Protein AF-A0A0P6Y977-F1 (afdb_monomer)

Structure (mmCIF, N/CA/C/O backbone):
data_AF-A0A0P6Y977-F1
#
_entry.id   AF-A0A0P6Y977-F1
#
loop_
_atom_site.group_PDB
_atom_site.id
_atom_site.type_symbol
_atom_site.label_atom_id
_atom_site.label_alt_id
_atom_site.label_comp_id
_atom_site.label_asym_id
_atom_site.label_entity_id
_atom_site.label_seq_id
_atom_site.pdbx_PDB_ins_code
_atom_site.Cartn_x
_atom_site.Cartn_y
_atom_site.Cartn_z
_atom_site.occupancy
_atom_site.B_iso_or_equiv
_atom_site.auth_seq_id
_atom_site.auth_comp_id
_atom_site.auth_asym_id
_atom_site.auth_atom_id
_atom_site.pdbx_PDB_model_num
ATOM 1 N N . MET A 1 1 ? 8.897 -9.684 -21.187 1.00 65.81 1 MET A N 1
ATOM 2 C CA . MET A 1 1 ? 8.667 -8.222 -21.284 1.00 65.81 1 MET A CA 1
ATOM 3 C C . MET A 1 1 ? 7.318 -7.776 -20.720 1.00 65.81 1 MET A C 1
ATOM 5 O O . MET A 1 1 ? 7.337 -7.058 -19.732 1.00 65.81 1 MET A O 1
ATOM 9 N N . TYR A 1 2 ? 6.167 -8.205 -21.259 1.00 80.06 2 TYR A N 1
ATOM 10 C CA . TYR A 1 2 ? 4.844 -7.678 -20.854 1.00 80.06 2 TYR A CA 1
ATOM 11 C C . TYR A 1 2 ? 4.531 -7.769 -19.353 1.00 80.06 2 TYR A C 1
ATOM 13 O O . TYR A 1 2 ? 4.048 -6.805 -18.769 1.00 80.06 2 TYR A O 1
ATOM 21 N N . PHE A 1 3 ? 4.868 -8.890 -18.710 1.00 82.19 3 PHE A N 1
ATOM 22 C CA . PHE A 1 3 ? 4.662 -9.059 -17.269 1.00 82.19 3 PHE A CA 1
ATOM 23 C C . PHE A 1 3 ? 5.525 -8.106 -16.420 1.00 82.19 3 PHE A C 1
ATOM 25 O O . PHE A 1 3 ? 5.047 -7.552 -15.436 1.00 82.19 3 PHE A O 1
ATOM 32 N N . GLY A 1 4 ? 6.775 -7.854 -16.826 1.00 81.88 4 GLY A N 1
ATOM 33 C CA . GLY A 1 4 ? 7.662 -6.905 -16.142 1.00 81.88 4 GLY A CA 1
ATOM 34 C C . GLY A 1 4 ? 7.175 -5.461 -16.275 1.00 81.88 4 GLY A C 1
ATOM 35 O O . GLY A 1 4 ? 7.126 -4.735 -15.289 1.00 81.88 4 GLY A O 1
ATOM 36 N N . VAL A 1 5 ? 6.720 -5.077 -17.473 1.00 85.75 5 VAL A N 1
ATOM 37 C CA . VAL A 1 5 ? 6.097 -3.766 -17.714 1.00 85.75 5 VAL A CA 1
ATOM 38 C C . VAL A 1 5 ? 4.841 -3.605 -16.854 1.00 85.75 5 VAL A C 1
ATOM 40 O O . VAL A 1 5 ? 4.692 -2.595 -16.173 1.00 85.75 5 VAL A O 1
ATOM 43 N N . PHE A 1 6 ? 3.978 -4.623 -16.804 1.00 87.38 6 PHE A N 1
ATOM 44 C CA . PHE A 1 6 ? 2.798 -4.629 -15.937 1.00 87.38 6 PHE A CA 1
ATOM 45 C C . PHE A 1 6 ? 3.153 -4.424 -14.455 1.00 87.38 6 PHE A C 1
ATOM 47 O O . PHE A 1 6 ? 2.537 -3.593 -13.789 1.00 87.38 6 PHE A O 1
ATOM 54 N N . LEU A 1 7 ? 4.173 -5.122 -13.943 1.00 88.31 7 LEU A N 1
ATOM 55 C CA . LEU A 1 7 ? 4.631 -4.957 -12.559 1.00 88.31 7 LEU A CA 1
ATOM 56 C C . LEU A 1 7 ? 5.138 -3.540 -12.271 1.00 88.31 7 LEU A C 1
ATOM 58 O O . LEU A 1 7 ? 4.841 -3.009 -11.205 1.00 88.31 7 LEU A O 1
ATOM 62 N N . ILE A 1 8 ? 5.846 -2.904 -13.207 1.00 88.88 8 ILE A N 1
ATOM 63 C CA . ILE A 1 8 ? 6.294 -1.509 -13.062 1.00 88.88 8 ILE A CA 1
ATOM 64 C C . ILE A 1 8 ? 5.083 -0.576 -12.944 1.00 88.88 8 ILE A C 1
ATOM 66 O O . ILE A 1 8 ? 5.000 0.207 -11.997 1.00 88.88 8 ILE A O 1
ATOM 70 N N . PHE A 1 9 ? 4.114 -0.703 -13.855 1.00 88.94 9 PHE A N 1
ATOM 71 C CA . PHE A 1 9 ? 2.886 0.100 -13.835 1.00 88.94 9 PHE A CA 1
ATOM 72 C C . PHE A 1 9 ? 2.014 -0.147 -12.601 1.00 88.94 9 PHE A C 1
ATOM 74 O O . PHE A 1 9 ? 1.232 0.725 -12.242 1.00 88.94 9 PHE A O 1
ATOM 81 N N . LEU A 1 10 ? 2.142 -1.297 -11.940 1.00 89.00 10 LEU A N 1
ATOM 82 C CA . LEU A 1 10 ? 1.451 -1.585 -10.687 1.00 89.00 10 LEU A CA 1
ATOM 83 C C . LEU A 1 10 ? 2.199 -0.994 -9.478 1.00 89.00 10 LEU A C 1
ATOM 85 O O . LEU A 1 10 ? 1.619 -0.277 -8.664 1.00 89.00 10 LEU A O 1
ATOM 89 N N . LEU A 1 11 ? 3.495 -1.291 -9.355 1.00 88.38 11 LEU A N 1
ATOM 90 C CA . LEU A 1 11 ? 4.307 -0.970 -8.178 1.00 88.38 11 LEU A CA 1
ATOM 91 C C . LEU A 1 11 ? 4.594 0.526 -8.049 1.00 88.38 11 LEU A C 1
ATOM 93 O O . LEU A 1 11 ? 4.593 1.054 -6.938 1.00 88.38 11 LEU A O 1
ATOM 97 N N . PHE A 1 12 ? 4.806 1.220 -9.167 1.00 89.38 12 PHE A N 1
ATOM 98 C CA . PHE A 1 12 ? 5.161 2.637 -9.164 1.00 89.38 12 PHE A CA 1
ATOM 99 C C . PHE A 1 12 ? 4.041 3.539 -8.602 1.00 89.38 12 PHE A C 1
ATOM 101 O O . PHE A 1 12 ? 4.292 4.251 -7.626 1.00 89.38 12 PHE A O 1
ATOM 108 N N . PRO A 1 13 ? 2.789 3.498 -9.109 1.00 88.75 13 PRO A N 1
ATOM 109 C CA . PRO A 1 13 ? 1.714 4.323 -8.561 1.00 88.75 13 PRO A CA 1
ATOM 110 C C . PRO A 1 13 ? 1.327 3.915 -7.137 1.00 88.75 13 PRO A C 1
ATOM 112 O O . PRO A 1 13 ? 1.106 4.794 -6.307 1.00 88.75 13 PRO A O 1
ATOM 115 N N . ILE A 1 14 ? 1.293 2.614 -6.816 1.00 88.00 14 ILE A N 1
ATOM 116 C CA . ILE A 1 14 ? 1.006 2.156 -5.446 1.00 88.00 14 ILE A CA 1
ATOM 117 C C . ILE A 1 14 ? 2.076 2.677 -4.484 1.00 88.00 14 ILE A C 1
ATOM 119 O O . ILE A 1 14 ? 1.741 3.205 -3.425 1.00 88.00 14 ILE A O 1
ATOM 123 N N . GLY A 1 15 ? 3.349 2.596 -4.874 1.00 88.25 15 GLY A N 1
ATOM 124 C CA . GLY A 1 15 ? 4.463 3.117 -4.094 1.00 88.25 15 GLY A CA 1
ATOM 125 C C . GLY A 1 15 ? 4.352 4.621 -3.832 1.00 88.25 15 GLY A C 1
ATOM 126 O O . GLY A 1 15 ? 4.469 5.050 -2.684 1.00 88.25 15 GLY A O 1
ATOM 127 N N . ILE A 1 16 ? 4.032 5.417 -4.860 1.00 90.06 16 ILE A N 1
ATOM 128 C CA . ILE A 1 16 ? 3.833 6.871 -4.728 1.00 90.06 16 ILE A CA 1
ATOM 129 C C . ILE A 1 16 ? 2.670 7.185 -3.780 1.00 90.06 16 ILE A C 1
ATOM 131 O O . ILE A 1 16 ? 2.828 7.981 -2.852 1.00 90.06 16 ILE A O 1
ATOM 135 N N . ILE A 1 17 ? 1.511 6.548 -3.971 1.00 88.06 17 ILE A N 1
ATOM 136 C CA . ILE A 1 17 ? 0.326 6.783 -3.133 1.00 88.06 17 ILE A CA 1
ATOM 137 C C . ILE A 1 17 ? 0.618 6.397 -1.677 1.00 88.06 17 ILE A C 1
ATOM 139 O O . ILE A 1 17 ? 0.193 7.098 -0.761 1.00 88.06 17 ILE A O 1
ATOM 143 N N . SER A 1 18 ? 1.401 5.341 -1.456 1.00 89.19 18 SER A N 1
ATOM 144 C CA . SER A 1 18 ? 1.818 4.895 -0.125 1.00 89.19 18 SER A CA 1
ATOM 145 C C . SER A 1 18 ? 2.706 5.904 0.612 1.00 89.19 18 SER A C 1
ATOM 147 O O . SER A 1 18 ? 2.656 5.993 1.837 1.00 89.19 18 SER A O 1
ATOM 149 N N . ILE A 1 19 ? 3.487 6.712 -0.111 1.00 86.62 19 ILE A N 1
ATOM 150 C CA . ILE A 1 19 ? 4.315 7.774 0.477 1.00 86.62 19 ILE A CA 1
ATOM 151 C C . ILE A 1 19 ? 3.489 9.042 0.723 1.00 86.62 19 ILE A C 1
ATOM 153 O O . ILE A 1 19 ? 3.535 9.606 1.819 1.00 86.62 19 ILE A O 1
ATOM 157 N N . VAL A 1 20 ? 2.722 9.477 -0.284 1.00 88.50 20 VAL A N 1
ATOM 158 C CA . VAL A 1 20 ? 1.951 10.732 -0.251 1.00 88.50 20 VAL A CA 1
ATOM 159 C C . VAL A 1 20 ? 0.766 10.633 0.711 1.00 88.50 20 VAL A C 1
ATOM 161 O O . VAL A 1 20 ? 0.505 11.556 1.480 1.00 88.50 20 VAL A O 1
ATOM 164 N N . ASN A 1 21 ? 0.053 9.506 0.697 1.00 88.50 21 ASN A N 1
ATOM 165 C CA . ASN A 1 21 ? -1.119 9.270 1.529 1.00 88.50 21 ASN A CA 1
ATOM 166 C C . ASN A 1 21 ? -1.109 7.841 2.109 1.00 88.50 21 ASN A C 1
ATOM 168 O O . ASN A 1 21 ? -1.928 6.998 1.725 1.00 88.50 21 ASN A O 1
ATOM 172 N N . PRO A 1 22 ? -0.210 7.554 3.072 1.00 85.75 22 PRO A N 1
ATOM 173 C CA . PRO A 1 22 ? -0.108 6.231 3.695 1.00 85.75 22 PRO A CA 1
ATOM 174 C C . PRO A 1 22 ? -1.406 5.814 4.384 1.00 85.75 22 PRO A C 1
ATOM 176 O O . PRO A 1 22 ? -1.728 4.631 4.440 1.00 85.75 22 PRO A O 1
ATOM 179 N N . LEU A 1 23 ? -2.184 6.783 4.872 1.00 86.06 23 LEU A N 1
ATOM 180 C CA . LEU A 1 23 ? -3.459 6.518 5.518 1.00 86.06 23 LEU A CA 1
ATOM 181 C C . LEU A 1 23 ? -4.460 5.894 4.543 1.00 86.06 23 LEU A C 1
ATOM 183 O O . LEU A 1 23 ? -5.147 4.939 4.896 1.00 86.06 23 LEU A O 1
ATOM 187 N N . TYR A 1 24 ? -4.518 6.396 3.310 1.00 84.75 24 TYR A N 1
ATOM 188 C CA . TYR A 1 24 ? -5.385 5.835 2.280 1.00 84.75 24 TYR A CA 1
ATOM 189 C C . TYR A 1 24 ? -5.034 4.374 1.970 1.00 84.75 24 TYR A C 1
ATOM 191 O O . TYR A 1 24 ? -5.929 3.528 1.900 1.00 84.75 24 TYR A O 1
ATOM 199 N N . ILE A 1 25 ? -3.740 4.058 1.847 1.00 85.44 25 ILE A N 1
ATOM 200 C CA . ILE A 1 25 ? -3.271 2.686 1.615 1.00 85.44 25 ILE A CA 1
ATOM 201 C C . ILE A 1 25 ? -3.563 1.797 2.825 1.00 85.44 25 ILE A C 1
ATOM 203 O O . ILE A 1 25 ? -4.150 0.730 2.662 1.00 85.44 25 ILE A O 1
ATOM 207 N N . ALA A 1 26 ? -3.250 2.251 4.039 1.00 83.19 26 ALA A N 1
ATOM 208 C CA . ALA A 1 26 ? -3.517 1.505 5.266 1.00 83.19 26 ALA A CA 1
ATOM 209 C C . ALA A 1 26 ? -5.010 1.176 5.428 1.00 83.19 26 ALA A C 1
ATOM 211 O O . ALA A 1 26 ? -5.369 0.035 5.716 1.00 83.19 26 ALA A O 1
ATOM 212 N N . VAL A 1 27 ? -5.894 2.151 5.188 1.00 83.12 27 VAL A N 1
ATOM 213 C CA . VAL A 1 27 ? -7.350 1.952 5.237 1.00 83.12 27 VAL A CA 1
ATOM 214 C C . VAL A 1 27 ? -7.813 1.008 4.133 1.00 83.12 27 VAL A C 1
ATOM 216 O O . VAL A 1 27 ? -8.641 0.139 4.398 1.00 83.12 27 VAL A O 1
ATOM 219 N N . SER A 1 28 ? -7.283 1.137 2.917 1.00 84.25 28 SER A N 1
ATOM 220 C CA . SER A 1 28 ? -7.645 0.266 1.791 1.00 84.25 28 SER A CA 1
ATOM 221 C C . SER A 1 28 ? -7.236 -1.185 2.041 1.00 84.25 28 SER A C 1
ATOM 223 O O . SER A 1 28 ? -8.050 -2.091 1.852 1.00 84.25 28 SER A O 1
ATOM 225 N N . ILE A 1 29 ? -6.022 -1.411 2.553 1.00 83.06 29 ILE A N 1
ATOM 226 C CA . ILE A 1 29 ? -5.545 -2.731 2.981 1.00 83.06 29 ILE A CA 1
ATOM 227 C C . ILE A 1 29 ? -6.458 -3.269 4.081 1.00 83.06 29 ILE A C 1
ATOM 229 O O . ILE A 1 29 ? -6.980 -4.374 3.967 1.00 83.06 29 ILE A O 1
ATOM 233 N N . MET A 1 30 ? -6.724 -2.473 5.117 1.00 80.50 30 MET A N 1
ATOM 234 C CA . MET A 1 30 ? -7.501 -2.931 6.264 1.00 80.50 30 MET A CA 1
ATOM 235 C C . MET A 1 30 ? -8.965 -3.228 5.911 1.00 80.50 30 MET A C 1
ATOM 237 O O . MET A 1 30 ? -9.520 -4.220 6.378 1.00 80.50 30 MET A O 1
ATOM 241 N N . LYS A 1 31 ? -9.590 -2.438 5.032 1.00 80.06 31 LYS A N 1
ATOM 242 C CA . LYS A 1 31 ? -10.928 -2.735 4.496 1.00 80.06 31 LYS A CA 1
ATOM 243 C C . LYS A 1 31 ? -10.932 -4.007 3.655 1.00 80.06 31 LYS A C 1
ATOM 245 O O . LYS A 1 31 ? -11.838 -4.821 3.807 1.00 80.06 31 LYS A O 1
ATOM 250 N N . SER A 1 32 ? -9.915 -4.205 2.820 1.00 81.75 32 SER A N 1
ATOM 251 C CA . SER A 1 32 ? -9.778 -5.422 2.010 1.00 81.75 32 SER A CA 1
ATOM 252 C C . SER A 1 32 ? -9.637 -6.660 2.898 1.00 81.75 32 SER A C 1
ATOM 254 O O . SER A 1 32 ? -10.332 -7.654 2.698 1.00 81.75 32 SER A O 1
ATOM 256 N N . ILE A 1 33 ? -8.824 -6.561 3.955 1.00 79.62 33 ILE A N 1
ATOM 257 C CA . ILE A 1 33 ? -8.690 -7.584 4.995 1.00 79.62 33 ILE A CA 1
ATOM 258 C C . ILE A 1 33 ? -10.042 -7.830 5.678 1.00 79.62 33 ILE A C 1
ATOM 260 O O . ILE A 1 33 ? -10.455 -8.980 5.796 1.00 79.62 33 ILE A O 1
ATOM 264 N N . LYS A 1 34 ? -10.774 -6.783 6.084 1.00 75.06 34 LYS A N 1
ATOM 265 C CA . LYS A 1 34 ? -12.104 -6.915 6.706 1.00 75.06 34 LYS A CA 1
ATOM 266 C C . LYS A 1 34 ? -13.071 -7.696 5.815 1.00 75.06 34 LYS A C 1
ATOM 268 O O . LYS A 1 34 ? -13.738 -8.597 6.309 1.00 75.06 34 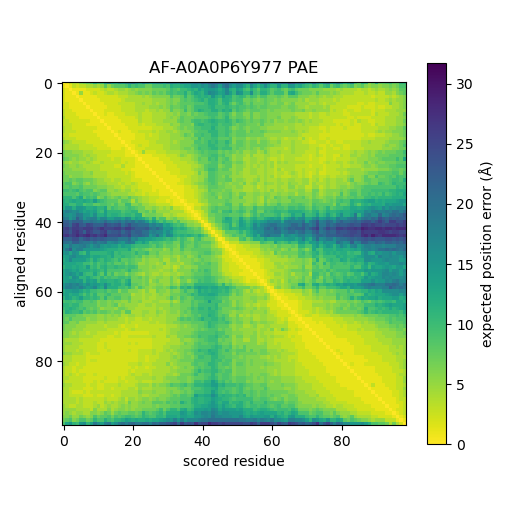LYS A O 1
ATOM 273 N N . ILE A 1 35 ? -13.125 -7.380 4.520 1.00 79.88 35 ILE A N 1
ATOM 274 C CA . ILE A 1 35 ? -13.984 -8.074 3.548 1.00 79.88 35 ILE A CA 1
ATOM 275 C C . ILE A 1 35 ? -13.584 -9.548 3.440 1.00 79.88 35 ILE A C 1
ATOM 277 O O . ILE A 1 35 ? -14.445 -10.423 3.529 1.00 79.88 35 ILE A O 1
ATOM 281 N N . PHE A 1 36 ? -12.285 -9.830 3.323 1.00 73.19 36 PHE A N 1
ATOM 282 C CA . PHE A 1 36 ? -11.772 -11.194 3.240 1.00 73.19 36 PHE A CA 1
ATOM 283 C C . PHE A 1 36 ? -12.098 -12.011 4.501 1.00 73.19 36 PHE A C 1
ATOM 285 O O . PHE A 1 36 ? -12.666 -13.095 4.410 1.00 73.19 36 PHE A O 1
ATOM 292 N N . PHE A 1 37 ? -11.834 -11.473 5.694 1.00 68.81 37 PHE A N 1
ATOM 293 C CA . PHE A 1 37 ? -12.167 -12.136 6.961 1.00 68.81 37 PHE A CA 1
ATOM 294 C C . PHE A 1 37 ? -13.678 -12.290 7.173 1.00 68.81 37 PHE A C 1
ATOM 296 O O . PHE A 1 37 ? -14.124 -13.300 7.714 1.00 68.81 37 PHE A O 1
ATOM 303 N N . TYR A 1 38 ? -14.485 -11.326 6.729 1.00 68.94 38 TYR A N 1
ATOM 304 C CA . TYR A 1 38 ? -15.941 -11.437 6.798 1.00 68.94 38 TYR A CA 1
ATOM 305 C C . TYR A 1 38 ? -16.450 -12.609 5.950 1.00 68.94 38 TYR A C 1
ATOM 307 O O . TYR A 1 38 ? -17.262 -13.405 6.424 1.00 68.94 38 TYR A O 1
ATOM 315 N N . GLN A 1 39 ? -15.918 -12.760 4.734 1.00 65.94 39 GLN A N 1
ATOM 316 C CA . GLN A 1 39 ? -16.253 -13.871 3.842 1.00 65.94 39 GLN A CA 1
ATOM 317 C C . GLN A 1 39 ? -15.742 -15.222 4.359 1.00 65.94 39 GLN A C 1
ATOM 319 O O . GLN A 1 39 ? -16.464 -16.214 4.281 1.00 65.94 39 GLN A O 1
ATOM 324 N N . VAL A 1 40 ? -14.526 -15.270 4.909 1.00 61.84 40 VAL A N 1
ATOM 325 C CA . VAL A 1 40 ? -13.872 -16.529 5.304 1.00 61.84 40 VAL A CA 1
ATOM 326 C C . VAL A 1 40 ? -14.332 -17.028 6.676 1.00 61.84 40 VAL A C 1
ATOM 328 O O . VAL A 1 40 ? -14.467 -18.231 6.873 1.00 61.84 40 VAL A O 1
ATOM 331 N N . THR A 1 41 ? -14.563 -16.139 7.645 1.00 60.72 41 THR A N 1
ATOM 332 C CA . THR A 1 41 ? -14.666 -16.533 9.064 1.00 60.72 41 THR A CA 1
ATOM 333 C C . THR A 1 41 ? -15.995 -16.188 9.741 1.00 60.72 41 THR A C 1
ATOM 335 O O . THR A 1 41 ? -16.138 -16.465 10.933 1.00 60.72 41 THR A O 1
ATOM 338 N N . LYS A 1 42 ? -16.974 -15.626 9.007 1.00 58.38 42 LYS A N 1
ATOM 339 C CA . LYS A 1 42 ? -18.327 -15.270 9.493 1.00 58.38 42 LYS A CA 1
ATOM 340 C C . LYS A 1 42 ? -18.316 -14.647 10.900 1.00 58.38 42 LYS A C 1
ATOM 342 O O . LYS A 1 42 ? -18.804 -15.276 11.829 1.00 58.38 42 LYS A O 1
ATOM 347 N N . GLU A 1 43 ? -17.746 -13.446 11.057 1.00 54.84 43 GLU A N 1
ATOM 348 C CA . GLU A 1 43 ? -17.697 -12.573 12.265 1.00 54.84 43 GLU A CA 1
ATOM 349 C C . GLU A 1 43 ? -17.208 -13.156 13.616 1.00 54.84 43 GLU A C 1
ATOM 351 O O . GLU A 1 43 ? -16.589 -12.430 14.393 1.00 54.84 43 GLU A O 1
ATOM 356 N N . LYS A 1 44 ? -17.424 -14.439 13.922 1.00 53.34 44 LYS A N 1
ATOM 357 C CA . LYS A 1 44 ? -17.216 -15.073 15.232 1.00 53.34 44 LYS A CA 1
ATOM 358 C C . LYS A 1 44 ? -15.750 -15.248 15.624 1.00 53.34 44 LYS A C 1
ATOM 360 O O . LYS A 1 44 ? -15.478 -15.470 16.798 1.00 53.34 44 LYS A O 1
ATOM 365 N N . PHE A 1 45 ? -14.818 -15.137 14.681 1.00 53.81 45 PHE A N 1
ATOM 366 C CA . PHE A 1 45 ? -13.389 -15.383 14.918 1.00 53.81 45 PHE A CA 1
ATOM 367 C C . PHE A 1 45 ? -12.525 -14.120 14.975 1.00 53.81 45 PHE A C 1
ATOM 369 O O . PHE A 1 45 ? -11.306 -14.212 15.132 1.00 53.81 45 PHE A O 1
ATOM 376 N N . LEU A 1 46 ? -13.120 -12.929 14.886 1.00 61.41 46 LEU A N 1
ATOM 377 C CA . LEU A 1 46 ? -12.360 -11.699 15.079 1.00 61.41 46 LEU A CA 1
ATOM 378 C C . LEU A 1 46 ? -12.007 -11.538 16.560 1.00 61.41 46 LEU A C 1
ATOM 380 O O . LEU A 1 46 ? -12.853 -11.237 17.400 1.00 61.41 46 LEU A O 1
ATOM 384 N N . THR A 1 47 ? -10.726 -11.726 16.873 1.00 68.25 47 THR A N 1
ATOM 385 C CA . THR A 1 47 ? -10.154 -11.502 18.206 1.00 68.25 47 THR A CA 1
ATOM 386 C C . THR A 1 47 ? -10.499 -10.077 18.678 1.00 68.25 47 THR A C 1
ATOM 388 O O . THR A 1 47 ? -10.516 -9.159 17.848 1.00 68.25 47 TH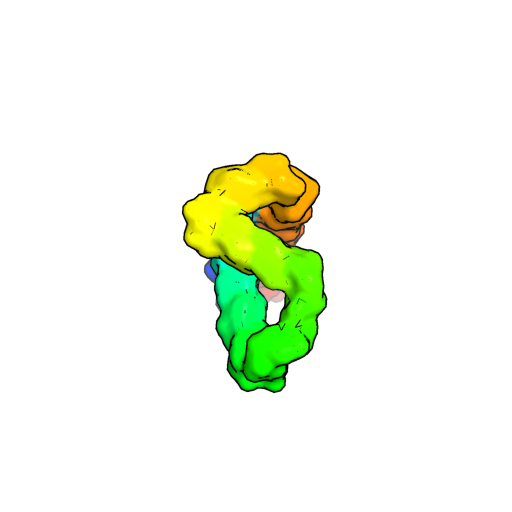R A O 1
ATOM 391 N N . PRO A 1 48 ? -10.718 -9.822 19.985 1.00 71.81 48 PRO A N 1
ATOM 392 C CA . PRO A 1 48 ? -11.179 -8.515 20.482 1.00 71.81 48 PRO A CA 1
ATOM 393 C C . PRO A 1 48 ? -10.305 -7.329 20.047 1.00 71.81 48 PRO A C 1
ATOM 395 O O . PRO A 1 48 ? -10.791 -6.214 19.863 1.00 71.81 48 PRO A O 1
ATOM 398 N N . ARG A 1 49 ? -9.006 -7.580 19.838 1.00 68.62 49 ARG A N 1
ATOM 399 C CA . ARG A 1 49 ? -8.037 -6.608 19.320 1.00 68.62 49 ARG A CA 1
ATOM 400 C C . ARG A 1 49 ? -8.346 -6.174 17.883 1.00 68.62 49 ARG A C 1
ATOM 402 O O . ARG A 1 49 ? -8.330 -4.978 17.604 1.00 68.62 49 ARG A O 1
ATOM 409 N N . ASN A 1 50 ? -8.666 -7.118 16.999 1.00 72.56 50 ASN A N 1
ATOM 410 C CA . ASN A 1 50 ? -8.960 -6.837 15.592 1.00 72.56 50 ASN A CA 1
ATOM 411 C C . ASN A 1 50 ? -10.298 -6.109 15.454 1.00 72.56 50 ASN A C 1
ATOM 413 O O . ASN A 1 50 ? -10.403 -5.170 14.674 1.00 72.56 50 ASN A O 1
ATOM 417 N N . ARG A 1 51 ? -11.293 -6.470 16.275 1.00 71.88 51 ARG A N 1
ATOM 418 C CA . ARG A 1 51 ? -12.597 -5.793 16.294 1.00 71.88 51 ARG A CA 1
ATOM 419 C C . ARG A 1 51 ? -12.472 -4.308 16.644 1.00 71.88 51 ARG A C 1
ATOM 421 O O . ARG A 1 51 ? -12.938 -3.474 15.879 1.00 71.88 51 ARG A O 1
ATOM 428 N N . LYS A 1 52 ? -11.741 -3.976 17.717 1.00 74.81 52 LYS A N 1
ATOM 429 C CA . LYS A 1 52 ? -11.450 -2.577 18.087 1.00 74.81 52 LYS A CA 1
ATOM 430 C C . LYS A 1 52 ? -10.695 -1.829 16.9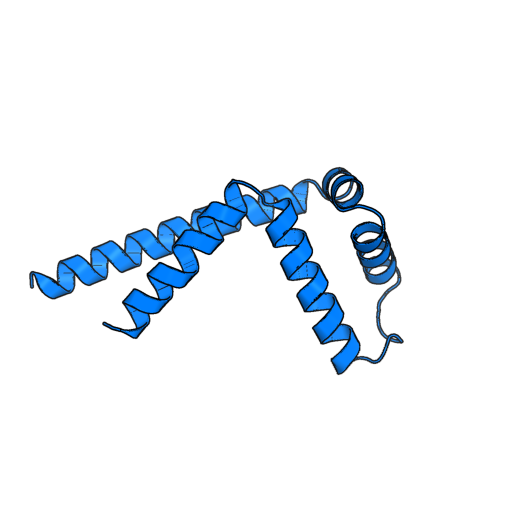91 1.00 74.81 52 LYS A C 1
ATOM 432 O O . LYS A 1 52 ? -10.936 -0.647 16.776 1.00 74.81 52 LYS A O 1
ATOM 437 N N . MET A 1 53 ? -9.771 -2.504 16.310 1.00 72.94 53 MET A N 1
ATOM 438 C CA . MET A 1 53 ? -9.009 -1.910 15.214 1.00 72.94 53 MET A CA 1
ATOM 439 C C . MET A 1 53 ? -9.910 -1.572 14.015 1.00 72.94 53 MET A C 1
ATOM 441 O O . MET A 1 53 ? -9.784 -0.484 13.459 1.00 72.94 53 MET A O 1
ATOM 445 N N . PHE A 1 54 ? -10.856 -2.450 13.665 1.00 74.56 54 PHE A N 1
ATOM 446 C CA . PHE A 1 54 ? -11.851 -2.186 12.621 1.00 74.56 54 PHE A CA 1
ATOM 447 C C . PHE A 1 54 ? -12.866 -1.105 13.024 1.00 74.56 54 PHE A C 1
ATOM 449 O O . PHE A 1 54 ? -13.155 -0.238 12.209 1.00 74.56 54 PHE A O 1
ATOM 456 N N . GLU A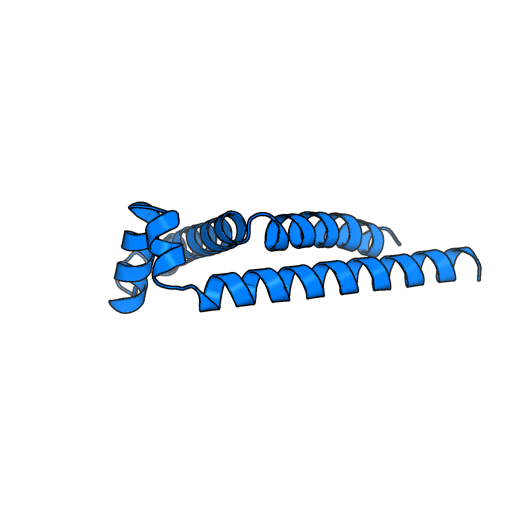 1 55 ? -13.342 -1.085 14.273 1.00 77.00 55 GLU A N 1
ATOM 457 C CA . GLU A 1 55 ? -14.228 -0.021 14.788 1.00 77.00 55 GLU A CA 1
ATOM 458 C C . GLU A 1 55 ? -13.560 1.365 14.740 1.00 77.00 55 GLU A C 1
ATOM 460 O O . GLU A 1 55 ? -14.184 2.368 14.389 1.00 77.00 55 GLU A O 1
ATOM 465 N N . LEU A 1 56 ? -12.262 1.438 15.043 1.00 75.31 56 LEU A N 1
ATOM 466 C CA . LEU A 1 56 ? -11.482 2.671 14.905 1.00 75.31 56 LEU A CA 1
ATOM 467 C C . LEU A 1 56 ? -11.329 3.096 13.442 1.00 75.31 56 LEU A C 1
ATOM 469 O O . LEU A 1 56 ? -11.394 4.285 13.142 1.00 75.31 56 LEU A O 1
ATOM 473 N N . LEU A 1 57 ? -11.158 2.132 12.535 1.00 75.44 57 LEU A N 1
ATOM 474 C CA . LEU A 1 57 ? -11.063 2.390 11.100 1.00 75.44 57 LEU A CA 1
ATOM 475 C C . LEU A 1 57 ? -12.390 2.903 10.516 1.00 75.44 57 LEU A C 1
ATOM 477 O O . LEU A 1 57 ? -12.379 3.780 9.654 1.00 75.44 57 LEU A O 1
ATOM 481 N N . ASP A 1 58 ? -13.515 2.352 10.983 1.00 73.50 58 ASP A N 1
ATOM 482 C CA . ASP A 1 58 ? -14.864 2.722 10.544 1.00 73.50 58 ASP A CA 1
ATOM 483 C C . ASP A 1 58 ? -15.325 4.067 11.136 1.00 73.50 58 ASP A C 1
ATOM 485 O O . ASP A 1 58 ? -16.074 4.788 10.482 1.00 73.50 58 ASP A O 1
ATOM 489 N N . SER A 1 59 ? -14.872 4.431 12.343 1.00 76.50 59 SER A N 1
ATOM 490 C CA . SER A 1 59 ? -15.263 5.689 13.002 1.00 76.50 59 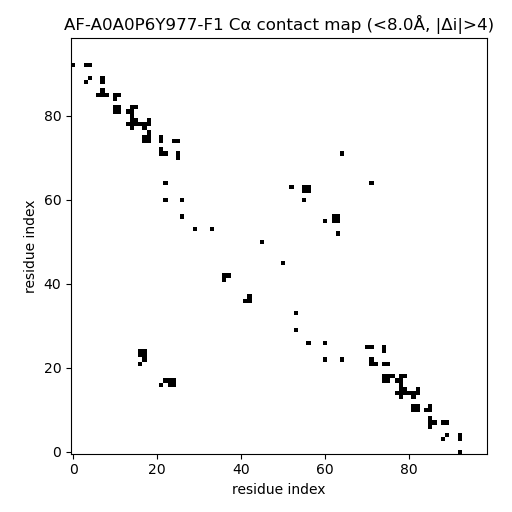SER A CA 1
ATOM 491 C C . SER A 1 59 ? -14.526 6.918 12.459 1.00 76.50 59 SER A C 1
ATOM 493 O O . SER A 1 59 ? -15.164 7.929 12.167 1.00 76.50 59 SER A O 1
ATOM 495 N N . SER A 1 60 ? -13.197 6.864 12.301 1.00 77.56 60 SER A N 1
ATOM 496 C CA . SER A 1 60 ? -12.426 7.939 11.663 1.00 77.56 60 SER A CA 1
ATOM 497 C C . SER A 1 60 ? -11.032 7.470 11.227 1.00 77.56 60 SER A C 1
ATOM 499 O O . SER A 1 60 ? -10.227 7.058 12.069 1.00 77.56 60 SER A O 1
ATOM 501 N N . PRO A 1 61 ? -10.659 7.646 9.943 1.00 73.31 61 PRO A N 1
ATOM 502 C CA . PRO A 1 61 ? -9.306 7.362 9.462 1.00 73.31 61 PRO A CA 1
ATOM 503 C C . PRO A 1 61 ? -8.219 8.136 10.224 1.00 73.31 61 PRO A C 1
ATOM 505 O O . PRO A 1 61 ? -7.120 7.628 10.431 1.00 73.31 61 PRO A O 1
ATOM 508 N N . LYS A 1 62 ? -8.512 9.364 10.674 1.00 78.19 62 LYS A N 1
ATOM 509 C CA . LYS A 1 62 ? -7.534 10.190 11.400 1.00 78.19 62 LYS A CA 1
ATOM 510 C C . LYS A 1 62 ? -7.216 9.610 12.776 1.00 78.19 62 LYS A C 1
ATOM 512 O O . LYS A 1 62 ? -6.048 9.442 13.107 1.00 78.19 62 LYS A O 1
ATOM 517 N N . SER A 1 63 ? -8.242 9.224 13.531 1.00 77.69 63 SER A N 1
ATOM 518 C CA . SER A 1 63 ? -8.073 8.621 14.858 1.00 77.69 63 SER A CA 1
ATOM 519 C C . SER A 1 63 ? -7.364 7.265 14.788 1.00 77.69 63 SER A C 1
ATOM 521 O O . SER A 1 63 ? -6.629 6.889 15.700 1.00 77.69 63 SER A O 1
ATOM 523 N N . PHE A 1 64 ? -7.531 6.538 13.679 1.00 75.31 64 PHE A N 1
ATOM 524 C CA . PHE A 1 64 ? -6.748 5.339 13.397 1.00 75.31 64 PHE A CA 1
ATOM 525 C C . PHE A 1 64 ? -5.254 5.653 13.199 1.00 75.31 64 PHE A C 1
ATOM 527 O O . PHE A 1 64 ? -4.408 4.983 13.790 1.00 75.31 64 PHE A O 1
ATOM 534 N N . ALA A 1 65 ? -4.921 6.692 12.425 1.00 74.75 65 ALA A N 1
ATOM 535 C CA . ALA A 1 65 ? -3.535 7.114 12.202 1.00 74.75 65 ALA A CA 1
ATOM 536 C C . ALA A 1 65 ? -2.831 7.547 13.497 1.00 74.75 65 ALA A C 1
ATOM 538 O O . ALA A 1 65 ? -1.682 7.178 13.726 1.00 74.75 65 ALA A O 1
ATOM 539 N N . GLU A 1 66 ? -3.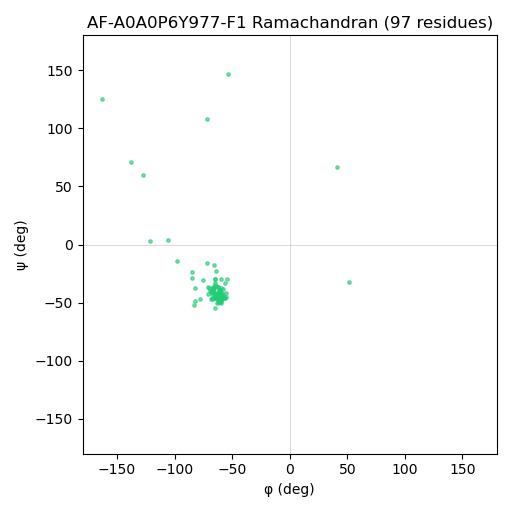534 8.286 14.358 1.00 81.94 66 GLU A N 1
ATOM 540 C CA . GLU A 1 66 ? -3.016 8.752 15.651 1.00 81.94 66 GLU A CA 1
ATOM 541 C C . GLU A 1 66 ? -2.699 7.595 16.602 1.00 81.94 66 GLU A C 1
ATOM 543 O O . GLU A 1 66 ? -1.722 7.643 17.348 1.00 81.94 66 GLU A O 1
ATOM 548 N N . LYS A 1 67 ? -3.499 6.525 16.560 1.00 82.56 67 LYS A N 1
ATOM 549 C CA . LYS A 1 67 ? -3.323 5.364 17.438 1.00 82.56 67 LYS A CA 1
ATOM 550 C C . LYS A 1 67 ? -2.307 4.348 16.913 1.00 82.56 67 LYS A C 1
ATOM 552 O O . LYS A 1 67 ? -1.738 3.598 17.704 1.00 82.56 67 LYS A O 1
ATOM 557 N N . TYR A 1 68 ? -2.075 4.324 15.601 1.00 81.31 68 TYR A N 1
ATOM 558 C CA . TYR A 1 68 ? -1.156 3.395 14.938 1.00 81.31 68 TYR A CA 1
ATOM 559 C C . TYR A 1 68 ? -0.129 4.123 14.049 1.00 81.31 68 TYR A C 1
ATOM 561 O O . TYR A 1 68 ? -0.046 3.847 12.849 1.00 81.31 68 TYR A O 1
ATOM 569 N N . PRO A 1 69 ? 0.704 5.019 14.613 1.00 82.31 69 PRO A N 1
ATOM 570 C CA . PRO A 1 69 ? 1.686 5.774 13.835 1.00 82.31 69 PRO A CA 1
ATOM 571 C C . PRO A 1 69 ? 2.758 4.869 13.212 1.00 82.31 69 PRO A C 1
ATOM 573 O O . PRO A 1 69 ? 3.201 5.121 12.095 1.00 82.31 69 PRO A O 1
ATOM 576 N N . LEU A 1 70 ? 3.128 3.776 13.891 1.00 86.62 70 LEU A N 1
ATOM 577 C CA . LEU A 1 70 ? 4.082 2.788 13.375 1.00 86.62 70 LEU A CA 1
ATOM 578 C C . LEU A 1 70 ? 3.588 2.131 12.081 1.00 86.62 70 LEU A C 1
ATOM 580 O O . LEU A 1 70 ? 4.355 2.015 11.133 1.00 86.62 70 LEU A O 1
ATOM 584 N N . LEU A 1 71 ? 2.294 1.805 11.996 1.00 83.12 71 LEU A N 1
ATOM 585 C CA . LEU A 1 71 ? 1.701 1.231 10.786 1.00 83.12 71 LEU A CA 1
ATOM 5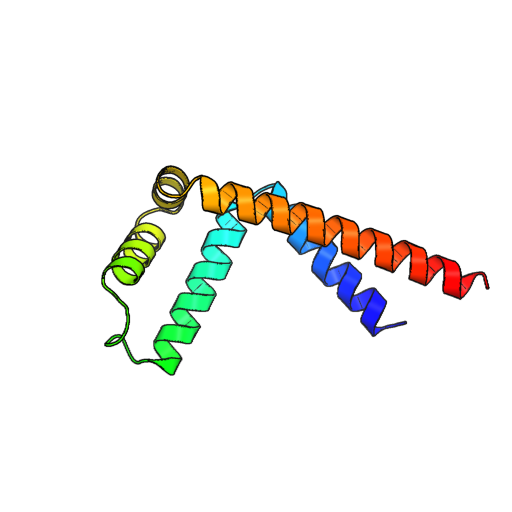86 C C . LEU A 1 71 ? 1.796 2.210 9.604 1.00 83.12 71 LEU A C 1
ATOM 588 O O . LEU A 1 71 ? 2.051 1.808 8.474 1.00 83.12 71 LEU A O 1
ATOM 592 N N . MET A 1 72 ? 1.637 3.512 9.857 1.00 86.69 72 MET A N 1
ATOM 593 C CA . MET A 1 72 ? 1.792 4.539 8.818 1.00 86.69 72 MET A CA 1
ATOM 594 C C . MET A 1 72 ? 3.239 4.630 8.319 1.00 86.69 72 MET A C 1
ATOM 596 O O . MET A 1 72 ? 3.465 4.842 7.128 1.00 86.69 72 MET A O 1
ATOM 600 N N . VAL A 1 73 ? 4.219 4.454 9.210 1.00 89.00 73 VAL A N 1
ATOM 601 C CA . VAL A 1 73 ? 5.644 4.406 8.849 1.00 89.00 73 VAL A CA 1
ATOM 602 C C . VAL A 1 73 ? 5.950 3.159 8.020 1.00 89.00 73 VAL A C 1
ATOM 604 O O . VAL A 1 73 ? 6.579 3.275 6.972 1.00 89.00 73 VAL A O 1
ATOM 607 N N . GLU A 1 74 ? 5.457 1.991 8.429 1.00 87.62 74 GLU A N 1
ATOM 608 C CA . GLU A 1 74 ? 5.615 0.736 7.682 1.00 87.62 74 GLU A CA 1
ATOM 609 C C . GLU A 1 74 ? 5.046 0.840 6.265 1.00 87.62 74 GLU A C 1
ATOM 611 O O . GLU A 1 74 ? 5.703 0.453 5.302 1.00 87.62 74 GLU A O 1
ATOM 616 N N . VAL A 1 75 ? 3.861 1.437 6.117 1.00 88.81 75 VAL A N 1
ATOM 617 C CA . VAL A 1 75 ? 3.234 1.665 4.809 1.00 88.81 75 VAL A CA 1
ATOM 618 C C . VAL A 1 75 ? 4.097 2.581 3.933 1.00 88.81 75 V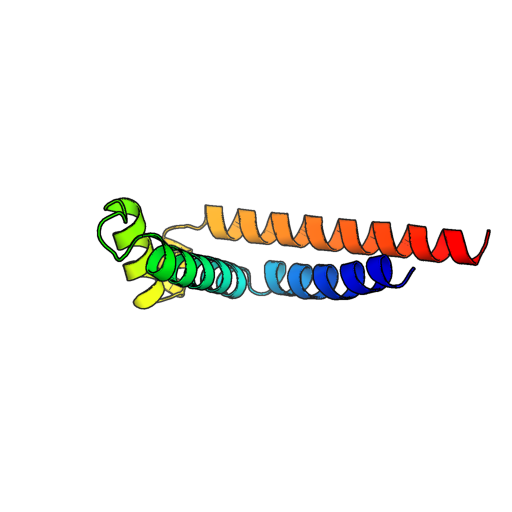AL A C 1
ATOM 620 O O . VAL A 1 75 ? 4.306 2.290 2.753 1.00 88.81 75 VAL A O 1
ATOM 623 N N . ARG A 1 76 ? 4.689 3.644 4.493 1.00 90.44 76 ARG A N 1
ATOM 624 C CA . ARG A 1 76 ? 5.632 4.499 3.747 1.00 90.44 76 ARG A CA 1
ATOM 625 C C . ARG A 1 76 ? 6.883 3.740 3.313 1.00 90.44 76 ARG A C 1
ATOM 627 O O . ARG A 1 76 ? 7.277 3.857 2.156 1.00 90.44 76 ARG A O 1
ATOM 634 N N . ILE A 1 77 ? 7.482 2.954 4.209 1.00 92.38 77 ILE A N 1
ATOM 635 C CA . ILE A 1 77 ? 8.668 2.137 3.906 1.00 92.38 77 ILE A CA 1
ATOM 636 C C . ILE A 1 77 ? 8.346 1.125 2.802 1.00 92.38 77 ILE A C 1
ATOM 638 O O . ILE A 1 77 ? 9.092 1.025 1.830 1.00 92.38 77 ILE A O 1
ATOM 642 N N . GLY A 1 78 ? 7.206 0.436 2.895 1.00 89.56 78 GLY A N 1
ATOM 643 C CA . GLY A 1 78 ? 6.729 -0.466 1.845 1.00 89.56 78 GLY A CA 1
ATOM 644 C C . GLY A 1 78 ? 6.545 0.247 0.503 1.00 89.56 78 GLY A C 1
ATOM 645 O O . GLY A 1 78 ? 6.916 -0.291 -0.539 1.00 89.56 78 GLY A O 1
ATOM 646 N N . GLY A 1 79 ? 6.062 1.492 0.530 1.00 90.12 79 GLY A N 1
ATOM 647 C CA . GLY A 1 79 ? 5.971 2.354 -0.647 1.00 90.12 79 GLY A CA 1
ATOM 648 C C . GLY A 1 79 ? 7.323 2.629 -1.304 1.00 90.12 79 GLY A C 1
ATOM 649 O O . GLY A 1 79 ? 7.468 2.445 -2.511 1.00 90.12 79 GLY A O 1
ATOM 650 N N . ILE A 1 80 ? 8.326 3.012 -0.506 1.00 92.44 80 ILE A N 1
ATOM 651 C CA . ILE A 1 80 ? 9.699 3.260 -0.975 1.00 92.44 80 ILE A CA 1
ATOM 652 C C . ILE A 1 80 ? 10.281 1.997 -1.616 1.00 92.44 80 ILE A C 1
ATOM 654 O O . ILE A 1 80 ? 10.798 2.057 -2.729 1.00 92.44 80 ILE A O 1
ATOM 658 N N . ILE A 1 81 ? 10.141 0.846 -0.952 1.00 92.50 81 ILE A N 1
ATOM 659 C CA . ILE A 1 81 ? 10.610 -0.444 -1.472 1.00 92.50 81 ILE A CA 1
ATOM 660 C C . ILE A 1 81 ? 9.943 -0.759 -2.819 1.00 92.50 81 ILE A C 1
ATOM 662 O O . ILE A 1 81 ? 10.632 -1.141 -3.766 1.00 92.50 81 ILE A O 1
ATOM 666 N N . GLY A 1 82 ? 8.627 -0.550 -2.936 1.00 90.62 82 GLY A N 1
ATOM 667 C CA . GLY A 1 82 ? 7.887 -0.754 -4.183 1.00 90.62 82 GLY A CA 1
ATOM 668 C C . GLY A 1 82 ? 8.401 0.114 -5.336 1.00 90.62 82 GLY A C 1
ATOM 669 O O . GLY A 1 82 ? 8.590 -0.388 -6.445 1.00 90.62 82 GLY A O 1
ATOM 670 N N . ILE A 1 83 ? 8.711 1.388 -5.070 1.00 92.50 83 ILE A N 1
ATOM 671 C CA . ILE A 1 83 ? 9.314 2.288 -6.067 1.00 92.50 83 ILE A CA 1
ATOM 672 C C . ILE A 1 83 ? 10.709 1.797 -6.466 1.00 92.50 83 ILE A C 1
ATOM 674 O O . ILE A 1 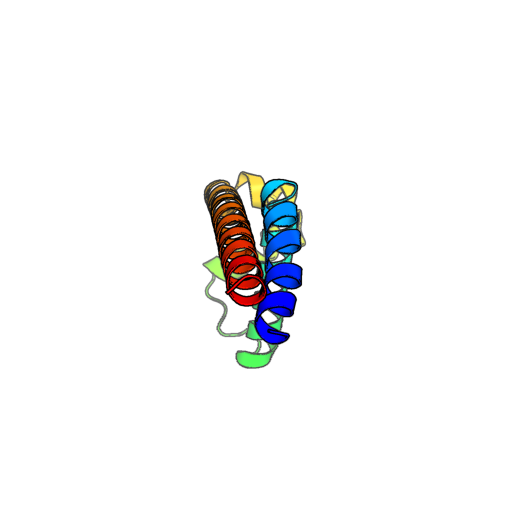83 ? 11.005 1.721 -7.657 1.00 92.50 83 ILE A O 1
ATOM 678 N N . CYS A 1 84 ? 11.557 1.421 -5.504 1.00 93.81 84 CYS A N 1
ATOM 679 C CA . CYS A 1 84 ? 12.895 0.901 -5.793 1.00 93.81 84 CYS A CA 1
ATOM 680 C C . CYS A 1 84 ? 12.844 -0.356 -6.675 1.00 93.81 84 CYS A C 1
ATOM 682 O O . CYS A 1 84 ? 13.612 -0.463 -7.630 1.00 93.81 84 CYS A O 1
ATOM 684 N N . MET A 1 85 ? 11.914 -1.279 -6.407 1.00 92.06 85 MET A N 1
ATOM 685 C CA . MET A 1 85 ? 11.710 -2.469 -7.241 1.00 92.06 85 MET A CA 1
ATOM 686 C C . MET A 1 85 ? 11.242 -2.112 -8.655 1.00 92.06 85 MET A C 1
ATOM 688 O O . MET A 1 85 ? 11.758 -2.667 -9.623 1.00 92.06 85 MET A O 1
ATOM 692 N N . ALA A 1 86 ? 10.306 -1.169 -8.794 1.00 91.44 86 ALA A N 1
ATOM 693 C CA . ALA A 1 86 ? 9.835 -0.707 -10.098 1.00 91.44 86 ALA A CA 1
ATOM 694 C C . ALA A 1 86 ? 10.963 -0.059 -10.921 1.00 91.44 86 ALA A C 1
ATOM 696 O O . ALA A 1 86 ? 11.100 -0.340 -12.112 1.00 91.44 86 ALA A O 1
ATOM 697 N N . LEU A 1 87 ? 11.814 0.755 -10.288 1.00 92.62 87 LEU A N 1
ATOM 698 C CA . LEU A 1 87 ? 12.990 1.343 -10.934 1.00 92.62 87 LEU A CA 1
ATOM 699 C C . LEU A 1 87 ? 13.996 0.267 -11.358 1.00 92.62 87 LEU A C 1
ATOM 701 O O . LEU A 1 87 ? 14.444 0.277 -12.501 1.00 92.62 87 LEU A O 1
ATOM 705 N N . GLY A 1 88 ? 14.289 -0.701 -10.484 1.00 91.88 88 GLY A N 1
ATOM 706 C CA . GLY A 1 88 ? 15.172 -1.826 -10.805 1.00 91.88 88 GLY A CA 1
ATOM 707 C C . GLY A 1 88 ? 14.669 -2.648 -11.995 1.00 91.88 88 GLY A C 1
ATOM 708 O O . GLY A 1 88 ? 15.428 -2.913 -12.926 1.00 91.88 88 GLY A O 1
ATOM 709 N N . LEU A 1 89 ? 13.373 -2.976 -12.014 1.00 91.50 89 LEU A N 1
ATOM 710 C CA . LEU A 1 89 ? 12.726 -3.652 -13.143 1.00 91.50 89 LEU A CA 1
ATOM 711 C C . LEU A 1 89 ? 12.799 -2.824 -14.428 1.00 91.50 89 LEU A C 1
ATOM 713 O O . LEU A 1 89 ? 13.028 -3.387 -15.496 1.00 91.50 89 LEU A O 1
ATOM 717 N N . THR A 1 90 ? 12.634 -1.502 -14.333 1.00 89.88 90 THR A N 1
ATOM 718 C CA . THR A 1 90 ? 12.743 -0.597 -15.486 1.00 89.88 90 THR A CA 1
ATOM 719 C C . THR A 1 90 ? 14.155 -0.627 -16.067 1.00 89.88 90 THR A C 1
ATOM 721 O O . THR A 1 90 ? 14.306 -0.799 -17.273 1.00 89.88 90 THR A O 1
ATOM 724 N N . CYS A 1 91 ? 15.187 -0.542 -15.221 1.00 91.81 91 CYS A N 1
ATOM 725 C CA . CYS A 1 91 ? 16.583 -0.622 -15.655 1.00 91.81 91 CYS A CA 1
ATOM 726 C C . CYS A 1 91 ? 16.903 -1.958 -16.340 1.00 91.81 91 CYS A C 1
ATOM 728 O O . CYS A 1 91 ? 17.546 -1.959 -17.386 1.00 91.81 91 CYS A O 1
ATOM 730 N N . MET A 1 92 ? 16.423 -3.084 -15.794 1.00 90.38 92 MET A N 1
ATOM 731 C CA . MET A 1 92 ? 16.597 -4.403 -16.420 1.00 90.38 92 MET A CA 1
ATOM 732 C C . MET A 1 92 ? 15.919 -4.473 -17.791 1.00 90.38 92 MET A C 1
ATOM 734 O O . MET A 1 92 ? 16.521 -4.947 -18.746 1.00 90.38 92 MET A O 1
ATOM 738 N N . LEU A 1 93 ? 14.686 -3.966 -17.904 1.00 89.00 93 LEU A N 1
ATOM 739 C CA . LEU A 1 93 ? 13.939 -3.937 -19.165 1.00 89.00 93 LEU A CA 1
ATOM 740 C C . LEU A 1 93 ? 14.655 -3.119 -20.239 1.00 89.00 93 LEU A C 1
ATOM 742 O O . LEU A 1 93 ? 14.688 -3.535 -21.390 1.00 89.00 93 LEU A O 1
ATOM 746 N N . VAL A 1 94 ? 15.222 -1.974 -19.853 1.00 87.38 94 VAL A N 1
ATOM 747 C CA . VAL A 1 94 ? 16.035 -1.143 -20.743 1.00 87.38 94 VAL A CA 1
ATOM 748 C C . VAL A 1 94 ? 17.282 -1.909 -21.176 1.00 87.38 94 VAL A C 1
ATOM 750 O O . VAL A 1 94 ? 17.515 -2.020 -22.373 1.00 87.38 94 VAL A O 1
ATOM 753 N N . ALA A 1 95 ? 18.035 -2.501 -20.245 1.00 87.75 95 ALA A N 1
ATOM 754 C CA . ALA A 1 95 ? 19.239 -3.268 -20.572 1.00 87.75 95 ALA A CA 1
ATOM 755 C C . ALA A 1 95 ? 18.959 -4.396 -21.583 1.00 87.75 95 ALA A C 1
ATOM 757 O O . ALA A 1 95 ? 19.654 -4.492 -22.585 1.00 87.75 95 ALA A O 1
ATOM 758 N N . THR A 1 96 ? 17.877 -5.161 -21.401 1.00 85.38 96 THR A N 1
ATOM 759 C CA . THR A 1 96 ? 17.482 -6.246 -22.323 1.00 85.38 96 THR A CA 1
ATOM 760 C C . THR A 1 96 ? 17.062 -5.768 -23.722 1.00 85.38 96 THR A C 1
ATOM 762 O O . THR A 1 96 ? 16.966 -6.582 -24.629 1.00 85.38 96 THR A O 1
ATOM 765 N N . ILE A 1 97 ? 16.741 -4.485 -23.916 1.00 84.19 97 ILE A N 1
ATOM 766 C CA . ILE A 1 97 ? 16.411 -3.938 -25.247 1.00 84.19 97 ILE A CA 1
ATOM 767 C C . ILE A 1 97 ? 17.681 -3.534 -26.012 1.00 84.19 97 ILE A C 1
ATOM 769 O O . ILE A 1 97 ? 17.669 -3.520 -27.242 1.00 84.19 97 ILE A O 1
ATOM 773 N N . PHE A 1 98 ? 18.743 -3.158 -25.295 1.00 79.19 98 PHE A N 1
ATOM 774 C CA . PHE A 1 98 ? 19.994 -2.665 -25.878 1.00 79.19 98 PHE A CA 1
ATOM 775 C C . PHE A 1 98 ? 21.096 -3.734 -25.988 1.00 79.19 98 PHE A C 1
ATOM 777 O O . PHE A 1 98 ? 22.078 -3.489 -26.690 1.00 79.19 98 PHE A O 1
ATOM 784 N N . GLU A 1 99 ? 20.942 -4.880 -25.318 1.00 63.66 99 GLU A N 1
ATOM 785 C CA . GLU A 1 99 ? 21.716 -6.117 -25.535 1.00 63.66 99 GLU A CA 1
ATOM 786 C C . GLU A 1 99 ? 21.073 -7.006 -26.607 1.00 63.66 99 GLU A C 1
ATOM 788 O O . GLU A 1 99 ? 21.835 -7.567 -27.428 1.00 63.66 99 GLU A O 1
#

Mean predicted aligned error: 7.23 Å

Radius of gyration: 17.37 Å; Cα contacts (8 Å, |Δi|>4): 71; chains: 1; bounding box: 40×27×46 Å

Sequence (99 aa):
MYFGVFLIFLLFPIGIISIVNPLYIAVSIMKSIKIFFYQVTKEKFLTPRNRKMFELLDSSPKSFAEKYPLLMVEVRIGGIIGICMALGLTCMLVATIFE

Solvent-accessible surface area (backbone atoms only — not comparable to full-atom values): 5296 Å² total; per-residue (Å²): 108,71,68,60,54,52,49,30,69,50,28,36,57,53,11,51,44,14,57,80,40,21,63,61,47,52,51,51,51,50,51,51,49,50,54,51,47,44,74,75,51,64,71,80,71,63,50,74,69,57,49,53,51,49,52,36,50,74,73,35,65,65,65,36,45,74,75,38,53,67,59,43,51,51,38,27,51,51,8,53,52,30,35,54,51,23,52,52,53,50,53,52,55,52,49,68,72,78,108

pLDDT: mean 81.19, std 9.75, range [53.34, 93.81]

Secondary structure (DSSP, 8-state):
-HHHHHHHHHHHHHHHHHHH-HHHHHHHHHHHHHHHHHHHHTTTT--HHHHHHHHHHHH-HHHHHHH-HHHHHHHHHHHHHHHHHHHHHHHHHHHHHH-

Organism: NCBI:txid1134406

Foldseek 3Di:
DVVLVVLLVVLQVQLVCLQVPVLVVLLVVLVVVVVVCCVPPVPPPQDPVNVVLVVQSVVDSVSNCVVCVVSSVVSNVSSVVSNVSSVVSVVVVVVVVVD